Protein AF-K1UFR7-F1 (afdb_monomer_lite)

Secondary structure (DSSP, 8-state):
-HHHHHTTSTT-PPEEEES----TT-SHHHHHHHHTTS-SEEEEESSS---HHHHT-TTEEEE--HHHHHHHHHHHHTT---TTTT-GGGG-

Organism: NCBI:txid408170

pLDDT: mean 86.75, std 13.71, range [49.41, 97.5]

Foldseek 3Di:
DVLVVVVVPPDDADEAEDADDPCVVHCVVVVVCVVVSSHQAYEYEPPDDDDPVQVPDPRYDYDYCVVVVVVVVVCVVVVHDCVVVVDCVVVD

Structure (mmCIF, N/CA/C/O backbone):
data_AF-K1UFR7-F1
#
_entry.id   AF-K1UFR7-F1
#
loop_
_atom_site.group_PDB
_atom_site.id
_atom_site.type_symbol
_atom_site.label_atom_id
_atom_site.label_alt_id
_atom_site.label_comp_id
_atom_site.label_asym_id
_atom_site.label_entity_id
_atom_site.label_seq_id
_atom_site.pdbx_PDB_ins_code
_atom_site.Cartn_x
_atom_site.Cartn_y
_atom_site.Cartn_z
_atom_site.occupancy
_atom_site.B_iso_or_equiv
_atom_site.auth_seq_id
_atom_site.auth_comp_id
_atom_site.auth_asym_id
_atom_site.auth_atom_id
_atom_site.pdbx_PDB_model_num
ATOM 1 N N . MET A 1 1 ? 1.952 11.028 18.730 1.00 56.62 1 MET A N 1
ATOM 2 C CA . MET A 1 1 ? 2.769 12.254 18.854 1.00 56.62 1 MET A CA 1
ATOM 3 C C . MET A 1 1 ? 2.482 13.240 17.724 1.00 56.62 1 MET A C 1
ATOM 5 O O . MET A 1 1 ? 2.162 14.375 18.036 1.00 56.62 1 MET A O 1
ATOM 9 N N . LEU A 1 2 ? 2.501 12.830 16.447 1.00 67.25 2 LEU A N 1
ATOM 10 C CA . LEU A 1 2 ? 2.215 13.730 15.313 1.00 67.25 2 LEU A CA 1
ATOM 11 C C . LEU A 1 2 ? 0.716 14.076 15.172 1.00 67.25 2 LEU A C 1
ATOM 13 O O . LEU A 1 2 ? 0.353 15.245 15.239 1.00 67.25 2 LEU A O 1
ATOM 17 N N . LEU A 1 3 ? -0.168 13.069 15.129 1.00 65.69 3 LEU A N 1
ATOM 18 C CA . LEU A 1 3 ? -1.632 13.268 15.091 1.00 65.69 3 LEU A CA 1
ATOM 19 C C . LEU A 1 3 ? -2.161 14.049 16.306 1.00 65.69 3 LEU A C 1
ATOM 21 O O . LEU A 1 3 ? -2.999 14.935 16.184 1.00 65.69 3 LEU A O 1
ATOM 25 N N . SER A 1 4 ? -1.605 13.786 17.490 1.00 63.66 4 SER A N 1
ATOM 26 C CA . SER A 1 4 ? -1.933 14.515 18.722 1.00 63.66 4 SER A CA 1
ATOM 27 C C . SER A 1 4 ? -1.566 16.005 18.665 1.00 63.66 4 SER A C 1
ATOM 29 O O . SER A 1 4 ? -2.229 16.807 19.317 1.00 63.66 4 SER A O 1
ATOM 31 N N . SER A 1 5 ? -0.544 16.381 17.888 1.00 62.84 5 SER A N 1
ATOM 32 C CA . SER A 1 5 ? -0.165 17.783 17.663 1.00 62.84 5 SER A CA 1
ATOM 33 C C . SER A 1 5 ? -1.073 18.469 16.641 1.00 62.84 5 SER A C 1
ATOM 35 O O . SER A 1 5 ? -1.376 19.649 16.809 1.00 62.84 5 SER A O 1
ATOM 37 N N . LEU A 1 6 ? -1.536 17.719 15.634 1.00 63.12 6 LEU A N 1
ATOM 38 C CA . LEU A 1 6 ? -2.460 18.171 14.587 1.00 63.12 6 LEU A CA 1
ATOM 39 C C . LEU A 1 6 ? -3.902 18.359 15.104 1.00 63.12 6 LEU A C 1
ATOM 41 O O . LEU A 1 6 ? -4.622 19.229 14.629 1.00 63.12 6 LEU A O 1
ATOM 45 N N . ARG A 1 7 ? -4.275 17.656 16.185 1.00 58.84 7 ARG A N 1
ATOM 46 C CA . ARG A 1 7 ? -5.576 17.733 16.887 1.00 58.84 7 ARG A CA 1
ATOM 47 C C . ARG A 1 7 ? -6.010 19.141 17.337 1.00 58.84 7 ARG A C 1
ATOM 49 O O . ARG A 1 7 ? -7.155 19.317 17.749 1.00 58.84 7 ARG A O 1
ATOM 56 N N . ARG A 1 8 ? -5.116 20.140 17.331 1.00 55.50 8 ARG A N 1
ATOM 57 C CA . ARG A 1 8 ? -5.471 21.536 17.651 1.00 55.50 8 ARG A CA 1
ATOM 58 C C . ARG A 1 8 ? -6.347 22.186 16.574 1.00 55.50 8 ARG A C 1
ATOM 60 O O . ARG A 1 8 ? -7.065 23.126 16.900 1.00 55.50 8 ARG A O 1
ATOM 67 N N . GLU A 1 9 ? -6.350 21.657 15.352 1.00 57.12 9 GLU A N 1
ATOM 68 C CA . GLU A 1 9 ? -7.183 22.137 14.247 1.00 57.12 9 GLU A CA 1
ATOM 69 C C . GLU A 1 9 ? -8.320 21.137 13.995 1.00 57.12 9 GLU A C 1
ATOM 71 O O . GLU A 1 9 ? -8.141 20.043 13.474 1.00 57.12 9 GLU A O 1
ATOM 76 N N . LYS A 1 10 ? -9.508 21.480 14.490 1.00 53.84 10 LYS A N 1
ATOM 77 C CA . LYS A 1 10 ? -10.577 20.551 14.889 1.00 53.84 10 LYS A CA 1
ATOM 78 C C . LYS A 1 10 ? -11.381 19.895 13.746 1.00 53.84 10 LYS A C 1
ATOM 80 O O . LYS A 1 10 ? -12.459 19.386 14.032 1.00 53.84 10 LYS A O 1
ATOM 85 N N . LEU A 1 11 ? -10.955 19.974 12.481 1.00 52.19 11 LEU A N 1
ATOM 86 C CA . LEU A 1 11 ? -11.873 19.775 11.342 1.00 52.19 11 LEU A CA 1
ATOM 87 C C . LEU A 1 11 ? -11.344 18.962 10.151 1.00 52.19 11 LEU A C 1
ATOM 89 O O . LEU A 1 11 ? -12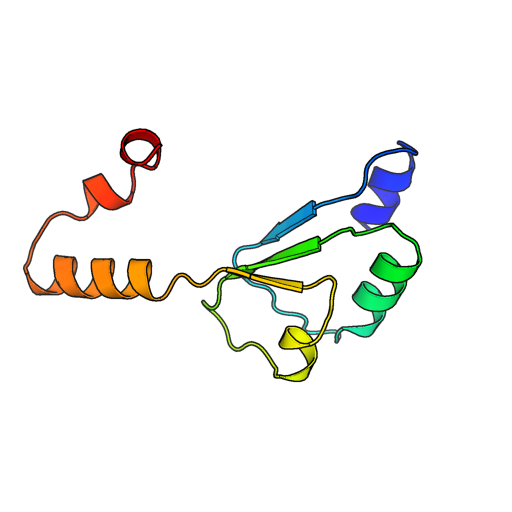.080 18.818 9.178 1.00 52.19 11 LEU A O 1
ATOM 93 N N . THR A 1 12 ? -10.130 18.411 10.196 1.00 61.78 12 THR A N 1
ATOM 94 C CA . THR A 1 12 ? -9.564 17.740 9.014 1.00 61.78 12 THR A CA 1
ATOM 95 C C . THR A 1 12 ? -9.358 16.254 9.268 1.00 61.78 12 THR A C 1
ATOM 97 O O . THR A 1 12 ? -8.533 15.859 10.087 1.00 61.78 12 THR A O 1
ATOM 100 N N . GLU A 1 13 ? -10.100 15.427 8.539 1.00 70.25 13 GLU A N 1
ATOM 101 C CA . GLU A 1 13 ? -9.819 14.002 8.391 1.00 70.25 13 GLU A CA 1
ATOM 102 C C . GLU A 1 13 ? -8.425 13.811 7.770 1.00 70.25 13 GLU A C 1
ATOM 104 O O . GLU A 1 13 ? -8.152 14.285 6.664 1.00 70.25 13 GLU A O 1
ATOM 109 N N . TYR A 1 14 ? -7.510 13.145 8.481 1.00 81.56 14 TYR A N 1
ATOM 110 C CA . TYR A 1 14 ? -6.133 12.988 8.010 1.00 81.56 14 TYR A CA 1
ATOM 111 C C . TYR A 1 14 ? -5.989 11.769 7.095 1.00 81.56 14 TYR A C 1
ATOM 113 O O . TYR A 1 14 ? -6.238 10.628 7.497 1.00 81.56 14 TYR A O 1
ATOM 121 N N . LEU A 1 15 ? -5.523 12.021 5.870 1.00 87.88 15 LEU A N 1
ATOM 122 C CA . LEU A 1 15 ? -5.011 11.010 4.950 1.00 87.88 15 LEU A CA 1
ATOM 123 C C . LEU A 1 15 ? -3.501 10.862 5.160 1.00 87.88 15 LEU A C 1
ATOM 125 O O . LEU A 1 15 ? -2.751 11.830 5.032 1.00 87.88 15 LEU A O 1
ATOM 129 N N . LEU A 1 16 ? -3.048 9.650 5.470 1.00 91.56 16 LEU A N 1
ATOM 130 C CA . LEU A 1 16 ? -1.631 9.339 5.640 1.00 91.56 16 LEU A CA 1
ATOM 131 C C . LEU A 1 16 ? -1.099 8.635 4.391 1.00 91.56 16 LEU A C 1
ATOM 133 O O . LEU A 1 16 ? -1.616 7.593 3.996 1.00 91.56 16 LEU A O 1
ATOM 137 N N . LEU A 1 17 ? -0.042 9.191 3.799 1.00 93.44 17 LEU A N 1
ATOM 138 C CA . LEU A 1 17 ? 0.660 8.630 2.644 1.00 93.44 17 LEU A CA 1
ATOM 139 C C . LEU A 1 17 ? 2.077 8.250 3.072 1.00 93.44 17 LEU A C 1
ATOM 141 O O . LEU A 1 17 ? 2.844 9.108 3.513 1.00 93.44 17 LEU A O 1
ATOM 145 N N . LEU A 1 18 ? 2.424 6.970 2.976 1.00 93.75 18 LEU A N 1
ATOM 146 C CA . LEU A 1 18 ? 3.728 6.456 3.395 1.00 93.75 18 LEU A CA 1
ATOM 147 C C . LEU A 1 18 ? 4.232 5.451 2.366 1.00 93.75 18 LEU A C 1
ATOM 149 O O . LEU A 1 18 ? 3.478 4.595 1.927 1.00 93.75 18 LEU A O 1
ATOM 153 N N . GLN A 1 19 ? 5.520 5.488 2.030 1.00 92.38 19 GLN A N 1
ATOM 154 C CA . GLN A 1 19 ? 6.093 4.462 1.154 1.00 92.38 19 GLN A CA 1
ATOM 155 C C . GLN A 1 19 ? 6.036 3.078 1.823 1.00 92.38 19 GLN A C 1
ATOM 157 O O . GLN A 1 19 ? 5.607 2.111 1.211 1.00 92.38 19 GLN A O 1
ATOM 162 N N . PHE A 1 20 ? 6.418 2.988 3.102 1.00 94.44 20 PHE A N 1
ATOM 163 C CA . PHE A 1 20 ? 6.547 1.719 3.821 1.00 94.44 20 PHE A CA 1
ATOM 164 C C . PHE A 1 20 ? 5.694 1.702 5.097 1.00 94.44 20 PHE A C 1
ATOM 166 O O . PHE A 1 20 ? 6.002 2.388 6.074 1.00 94.44 20 PHE A O 1
ATOM 173 N N . GLY A 1 21 ? 4.638 0.888 5.111 1.00 91.81 21 GLY A N 1
ATOM 174 C CA . GLY A 1 21 ? 3.803 0.638 6.289 1.00 91.81 21 GLY A CA 1
ATOM 175 C C . GLY A 1 21 ? 4.372 -0.449 7.200 1.00 91.81 21 GLY A C 1
ATOM 176 O O . GLY A 1 21 ? 3.932 -1.588 7.141 1.00 91.81 21 GLY A O 1
ATOM 177 N N . LEU A 1 22 ? 5.367 -0.132 8.033 1.00 93.38 22 LEU A N 1
ATOM 178 C CA . LEU A 1 22 ? 6.061 -1.165 8.822 1.00 93.38 22 LEU A CA 1
ATOM 179 C C . LEU A 1 22 ? 5.203 -1.809 9.927 1.00 93.38 22 LEU A C 1
ATOM 181 O O . LEU A 1 22 ? 5.428 -2.968 10.256 1.00 93.38 22 LEU A O 1
ATOM 185 N N . PHE A 1 23 ? 4.271 -1.060 10.531 1.00 92.56 23 PHE A N 1
ATOM 186 C CA . PHE A 1 23 ? 3.337 -1.527 11.576 1.00 92.56 23 PHE A CA 1
ATOM 187 C C . PHE A 1 23 ? 3.960 -2.408 12.684 1.00 92.56 23 PHE A C 1
ATOM 189 O O . PHE A 1 23 ? 3.325 -3.315 13.216 1.00 92.56 23 PHE A O 1
ATOM 196 N N . THR A 1 24 ? 5.206 -2.125 13.076 1.00 91.44 24 THR A N 1
ATOM 197 C CA . THR A 1 24 ? 6.007 -2.982 13.976 1.00 91.44 24 THR A CA 1
ATOM 198 C C . THR A 1 24 ? 5.435 -3.124 15.385 1.00 91.44 24 THR A C 1
ATOM 200 O O . THR A 1 24 ? 5.720 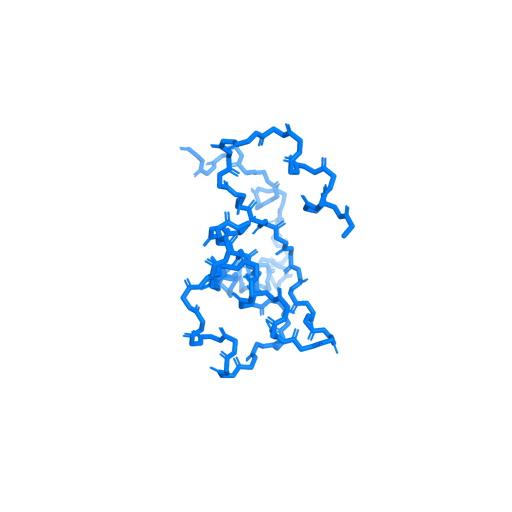-4.104 16.064 1.00 91.44 24 THR A O 1
ATOM 203 N N . ASN A 1 25 ? 4.610 -2.169 15.818 1.00 92.62 25 ASN A N 1
ATOM 204 C CA . ASN A 1 25 ? 3.925 -2.187 17.113 1.00 92.62 25 ASN A CA 1
ATOM 205 C C . ASN A 1 25 ? 2.469 -2.680 17.004 1.00 92.62 25 ASN A C 1
ATOM 207 O O . ASN A 1 25 ? 1.658 -2.383 17.879 1.00 92.62 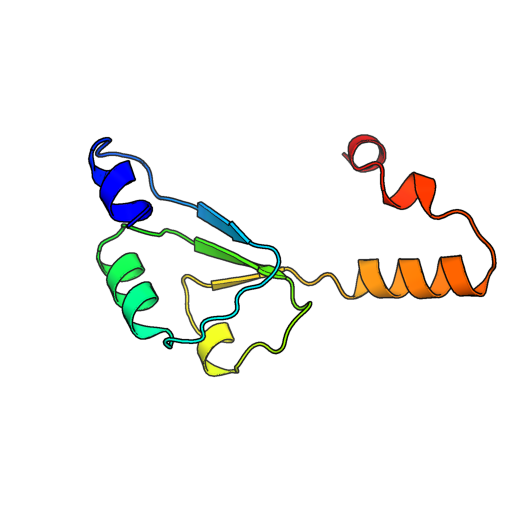25 ASN A O 1
ATOM 211 N N . GLY A 1 26 ? 2.123 -3.382 15.921 1.00 94.06 26 GLY A N 1
ATOM 212 C CA . GLY A 1 26 ? 0.769 -3.860 15.657 1.00 94.06 26 GLY A CA 1
ATOM 213 C C . GLY A 1 26 ? -0.162 -2.800 15.061 1.00 94.06 26 GLY A C 1
ATOM 214 O O . GLY A 1 26 ? 0.245 -1.683 14.732 1.00 94.06 26 GLY A O 1
ATOM 215 N N . LEU A 1 27 ? -1.431 -3.190 14.899 1.00 96.31 27 LEU A N 1
ATOM 216 C CA . LEU A 1 27 ? -2.463 -2.421 14.188 1.00 96.31 27 LEU A CA 1
ATOM 217 C C . LEU A 1 27 ? -3.466 -1.719 15.117 1.00 96.31 27 LEU A C 1
ATOM 219 O O . LEU A 1 27 ? -4.092 -0.751 14.704 1.00 96.31 27 LEU A O 1
ATOM 223 N N . GLU A 1 28 ? -3.563 -2.151 16.375 1.00 96.62 28 GLU A N 1
ATOM 224 C CA . GLU A 1 28 ? -4.596 -1.728 17.337 1.00 96.62 28 GLU A CA 1
ATOM 225 C C . GLU A 1 28 ? -4.670 -0.205 17.512 1.00 96.62 28 GLU A C 1
ATOM 227 O O . GLU A 1 28 ? -5.733 0.399 17.430 1.00 96.62 28 GLU A O 1
ATOM 232 N N . ARG A 1 29 ? -3.517 0.462 17.618 1.00 92.31 29 ARG A N 1
ATOM 233 C CA . ARG A 1 29 ? -3.458 1.927 17.758 1.00 92.31 29 ARG A CA 1
ATOM 234 C C . ARG A 1 29 ? -3.976 2.685 16.533 1.00 92.31 29 ARG A C 1
ATOM 236 O O . ARG A 1 29 ? -4.331 3.856 16.650 1.00 92.31 29 ARG A O 1
ATOM 243 N N . PHE A 1 30 ? -3.939 2.064 15.357 1.00 93.69 30 PHE A N 1
ATOM 244 C CA . PHE A 1 30 ? -4.478 2.642 14.127 1.00 93.69 30 PHE A CA 1
ATOM 245 C C . PHE A 1 30 ? -5.982 2.408 14.030 1.00 93.69 30 PHE A C 1
ATOM 247 O O . PHE A 1 30 ? -6.691 3.291 13.558 1.00 93.69 30 PHE A O 1
ATOM 254 N N . ASP A 1 31 ? -6.461 1.277 14.549 1.00 95.50 31 ASP A N 1
ATOM 255 C CA . ASP A 1 31 ? -7.889 0.989 14.678 1.00 95.50 31 ASP A CA 1
ATOM 256 C C . ASP A 1 31 ? -8.567 2.005 15.597 1.00 95.50 31 ASP A C 1
ATOM 258 O O . ASP A 1 31 ? -9.504 2.676 15.176 1.00 95.50 31 ASP A O 1
ATOM 262 N N . GLU A 1 32 ? -8.016 2.219 16.797 1.00 93.75 32 GLU A N 1
ATOM 263 C CA . GLU A 1 32 ? -8.510 3.232 17.738 1.00 93.75 32 GLU A CA 1
ATOM 264 C C . GLU A 1 32 ? -8.516 4.635 17.115 1.00 93.75 32 GLU A C 1
ATOM 266 O O . GLU A 1 32 ? -9.448 5.416 17.303 1.00 93.75 32 GLU A O 1
ATOM 271 N N . ALA A 1 33 ? -7.464 4.977 16.365 1.00 90.38 33 ALA A N 1
ATOM 272 C CA . ALA A 1 33 ? -7.362 6.272 15.706 1.00 90.38 33 ALA A CA 1
ATOM 273 C C . ALA A 1 33 ? -8.386 6.430 14.570 1.00 90.38 33 ALA A C 1
ATOM 275 O O . ALA A 1 33 ? -8.892 7.533 14.372 1.00 90.38 33 ALA A O 1
ATOM 276 N N . TYR A 1 34 ? -8.704 5.357 13.844 1.00 92.38 34 TYR A N 1
ATOM 277 C CA . TYR A 1 34 ? -9.759 5.351 12.831 1.00 92.38 34 TYR A CA 1
ATOM 278 C C . TYR A 1 34 ? -11.146 5.498 13.468 1.00 92.38 34 TYR A C 1
ATOM 280 O O . TYR A 1 34 ? -11.913 6.368 13.064 1.00 92.38 34 TYR A O 1
ATOM 288 N N . GLU A 1 35 ? -11.437 4.734 14.523 1.00 91.88 35 GLU A N 1
ATOM 289 C CA . GLU A 1 35 ? -12.707 4.800 15.260 1.00 91.88 35 GLU A CA 1
ATOM 290 C C . GLU A 1 35 ? -12.952 6.176 15.896 1.00 91.88 35 GLU A C 1
ATOM 292 O O . GLU A 1 35 ? -14.077 6.671 15.923 1.00 91.88 35 GLU A O 1
ATOM 297 N N . GLN A 1 36 ? -11.891 6.833 16.372 1.00 89.69 36 GLN A N 1
ATOM 298 C CA . GLN A 1 36 ? -11.948 8.193 16.917 1.00 89.69 36 GLN A CA 1
ATOM 299 C C . GLN A 1 36 ? -12.008 9.287 15.834 1.00 89.69 36 GLN A C 1
ATOM 301 O O . GLN A 1 36 ? -12.029 10.472 16.174 1.00 89.69 36 GLN A O 1
ATOM 306 N N . GLY A 1 37 ? -11.989 8.924 14.545 1.00 86.56 37 GLY A N 1
ATOM 307 C CA . GLY A 1 37 ? -11.975 9.869 13.425 1.00 86.56 37 GLY A CA 1
ATOM 308 C C . GLY A 1 37 ? -10.670 10.665 13.288 1.00 86.56 37 GLY A C 1
ATOM 309 O O . GLY A 1 37 ? -10.644 11.713 12.650 1.00 86.56 37 GLY A O 1
ATOM 310 N N . LEU A 1 38 ? -9.573 10.204 13.898 1.00 85.44 38 LEU A N 1
ATOM 311 C CA . LEU A 1 38 ? -8.255 10.850 13.824 1.00 85.44 38 LEU A CA 1
ATOM 312 C C . LEU A 1 38 ? -7.505 10.513 12.532 1.00 85.44 38 LEU A C 1
ATOM 314 O O . LEU A 1 38 ? -6.584 11.233 12.152 1.00 85.44 38 LEU A O 1
ATOM 318 N N . ILE A 1 39 ? -7.851 9.404 11.885 1.00 89.50 39 ILE A N 1
ATOM 319 C CA . ILE A 1 39 ? -7.296 8.973 10.602 1.00 89.50 39 ILE A CA 1
ATOM 320 C C . ILE A 1 39 ? -8.473 8.563 9.730 1.00 89.50 39 ILE A C 1
ATOM 322 O O . ILE A 1 39 ? -9.317 7.801 10.180 1.00 89.50 39 ILE A O 1
ATOM 326 N N . TYR A 1 40 ? -8.508 9.025 8.484 1.00 90.81 40 TYR A N 1
ATOM 327 C CA . TYR A 1 40 ? -9.503 8.567 7.516 1.00 90.81 40 TYR A CA 1
ATOM 328 C C . TYR A 1 40 ? -8.994 7.366 6.723 1.00 90.81 40 TYR A C 1
ATOM 330 O O . TYR A 1 40 ? -9.662 6.334 6.629 1.00 90.81 40 TYR A O 1
ATOM 338 N N . ARG A 1 41 ? -7.784 7.479 6.168 1.00 93.44 41 ARG A N 1
ATOM 339 C CA . ARG A 1 41 ? -7.131 6.412 5.405 1.00 93.44 41 ARG A CA 1
ATOM 340 C C . ARG A 1 41 ? -5.617 6.457 5.569 1.00 93.44 41 ARG A C 1
ATOM 342 O O . ARG A 1 41 ? -5.025 7.524 5.739 1.00 93.44 41 ARG A O 1
ATOM 349 N N . ILE A 1 42 ? -4.995 5.289 5.456 1.00 95.38 42 ILE A N 1
ATOM 350 C CA . ILE A 1 42 ? -3.550 5.107 5.351 1.00 95.38 42 ILE A CA 1
ATOM 351 C C . ILE A 1 42 ? -3.267 4.393 4.039 1.00 95.38 42 ILE A C 1
ATOM 353 O O . ILE A 1 42 ? -3.733 3.275 3.827 1.00 95.38 42 ILE A O 1
ATOM 357 N N . MET A 1 43 ? -2.495 5.033 3.170 1.00 96.75 43 MET A N 1
ATOM 358 C CA . MET A 1 43 ? -2.061 4.465 1.901 1.00 96.75 43 MET A CA 1
ATOM 359 C C . MET A 1 43 ? -0.584 4.116 1.998 1.00 96.75 43 MET A C 1
ATOM 361 O O . MET A 1 43 ? 0.238 4.993 2.289 1.00 96.75 43 MET A O 1
ATOM 365 N N . THR A 1 44 ? -0.247 2.853 1.742 1.00 97.31 44 THR A N 1
ATOM 366 C CA . THR A 1 44 ? 1.156 2.437 1.627 1.00 97.31 44 THR A CA 1
ATOM 367 C C . THR A 1 44 ? 1.387 1.546 0.425 1.00 97.31 44 THR A C 1
ATOM 369 O O . THR A 1 44 ? 0.442 0.924 -0.062 1.00 97.31 44 THR A O 1
ATOM 372 N N . THR A 1 45 ? 2.620 1.504 -0.083 1.00 97.12 45 THR A N 1
ATOM 373 C CA . THR A 1 45 ? 2.921 0.637 -1.222 1.00 97.12 45 THR A CA 1
ATOM 374 C C . THR A 1 45 ? 3.058 -0.819 -0.787 1.00 97.12 45 THR A C 1
ATOM 376 O O . THR A 1 45 ? 3.318 -1.138 0.376 1.00 97.12 45 THR A O 1
ATOM 379 N N . ASN A 1 46 ? 2.944 -1.733 -1.743 1.00 96.56 46 ASN A N 1
ATOM 380 C CA . ASN A 1 46 ? 3.281 -3.147 -1.563 1.00 96.56 46 ASN A CA 1
ATOM 381 C C . ASN A 1 46 ? 4.791 -3.444 -1.663 1.00 96.56 46 ASN A C 1
ATOM 383 O O . ASN A 1 46 ? 5.179 -4.575 -1.942 1.00 96.56 46 ASN A O 1
ATOM 387 N N . SER A 1 47 ? 5.667 -2.459 -1.424 1.00 95.25 47 SER A N 1
ATOM 388 C CA . SER A 1 47 ? 7.129 -2.661 -1.424 1.00 95.25 47 SER A CA 1
ATOM 389 C C . SER A 1 47 ? 7.662 -3.397 -0.190 1.00 95.25 47 SER A C 1
ATOM 391 O O . SER A 1 47 ? 8.865 -3.619 -0.077 1.00 95.25 47 SER A O 1
ATOM 393 N N . ILE A 1 48 ? 6.784 -3.751 0.744 1.00 93.69 48 ILE A N 1
ATOM 394 C CA . ILE A 1 48 ? 7.064 -4.582 1.914 1.00 93.69 48 ILE A CA 1
ATOM 395 C C . ILE A 1 48 ? 5.941 -5.606 2.072 1.00 93.69 48 ILE A C 1
ATOM 397 O O . ILE A 1 48 ? 4.851 -5.436 1.524 1.00 93.69 48 ILE A O 1
ATOM 401 N N . TYR A 1 49 ? 6.198 -6.653 2.854 1.00 93.75 49 TYR A N 1
ATOM 402 C CA . TYR A 1 49 ? 5.163 -7.619 3.201 1.00 93.75 49 TYR A CA 1
ATOM 403 C C . TYR A 1 49 ? 3.987 -6.939 3.916 1.00 93.75 49 TYR A C 1
ATOM 405 O O . TYR A 1 49 ? 4.178 -6.157 4.847 1.00 93.75 49 TYR A O 1
ATOM 413 N N . GLN A 1 50 ? 2.773 -7.281 3.491 1.00 95.06 50 GLN A N 1
ATOM 414 C CA . GLN A 1 50 ? 1.519 -6.816 4.073 1.00 95.06 50 GLN A CA 1
ATO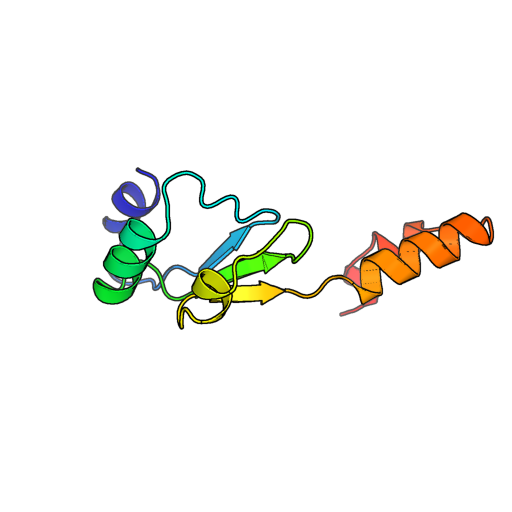M 415 C C . GLN A 1 50 ? 0.774 -8.029 4.615 1.00 95.06 50 GLN A C 1
ATOM 417 O O . GLN A 1 50 ? 0.500 -8.976 3.875 1.00 95.06 50 GLN A O 1
ATOM 422 N N . SER A 1 51 ? 0.460 -8.020 5.909 1.00 95.69 51 SER A N 1
ATOM 423 C CA . SER A 1 51 ? -0.239 -9.152 6.508 1.00 95.69 51 SER A CA 1
ATOM 424 C C . SER A 1 51 ? -1.700 -9.220 6.021 1.00 95.69 51 SER A C 1
ATOM 426 O O . SER A 1 51 ? -2.304 -8.180 5.730 1.00 95.69 51 SER A O 1
ATOM 428 N N . PRO A 1 52 ? -2.315 -10.415 5.946 1.00 96.69 52 PRO A N 1
ATOM 429 C CA . PRO A 1 52 ? -3.727 -10.547 5.587 1.00 96.69 52 PRO A CA 1
ATOM 430 C C . PRO A 1 52 ? -4.670 -9.760 6.507 1.00 96.69 52 PRO A C 1
ATOM 432 O O . PRO A 1 52 ? -5.737 -9.333 6.076 1.00 96.69 52 PRO A O 1
ATOM 435 N N . GLU A 1 53 ? -4.298 -9.571 7.774 1.00 97.00 53 GLU A N 1
ATOM 436 C CA . GLU A 1 53 ? -5.057 -8.792 8.757 1.00 97.00 53 GLU A CA 1
ATOM 437 C C . GLU A 1 53 ? -5.031 -7.298 8.433 1.00 97.00 53 GLU A C 1
ATOM 439 O O . GLU A 1 53 ? -6.063 -6.641 8.548 1.00 97.00 53 GLU A O 1
ATOM 444 N N . LEU A 1 54 ? -3.882 -6.771 7.996 1.00 96.94 54 LEU A N 1
ATOM 445 C CA . LEU A 1 54 ? -3.745 -5.385 7.546 1.00 96.94 54 LEU A CA 1
ATOM 446 C C . LEU A 1 54 ? -4.623 -5.121 6.318 1.00 96.94 54 LEU A C 1
ATOM 448 O O . LEU A 1 54 ? -5.366 -4.145 6.288 1.00 96.94 54 LEU A O 1
ATOM 452 N N . LEU A 1 55 ? -4.584 -6.026 5.336 1.00 97.00 55 LEU A N 1
ATOM 453 C CA . LEU A 1 55 ? -5.337 -5.901 4.081 1.00 97.00 55 LEU A CA 1
ATOM 454 C C . LEU A 1 55 ? -6.862 -5.910 4.265 1.00 97.00 55 LEU A C 1
ATOM 456 O O . LEU A 1 55 ? -7.584 -5.494 3.364 1.00 97.00 55 LEU A O 1
ATOM 460 N N . LYS A 1 5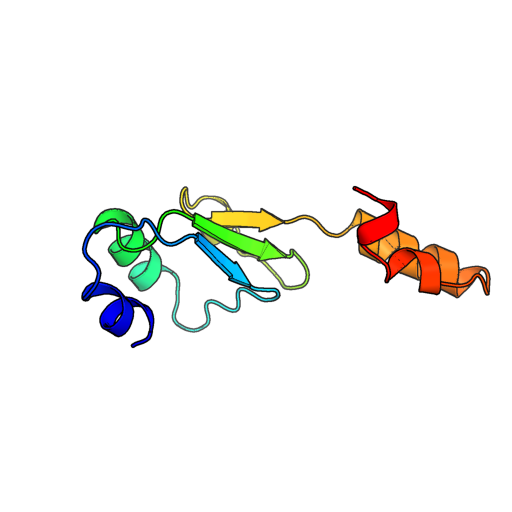6 ? -7.358 -6.381 5.414 1.00 97.25 56 LYS A N 1
ATOM 461 C CA . LYS A 1 56 ? -8.789 -6.394 5.752 1.00 97.25 56 LYS A CA 1
ATOM 462 C C . LYS A 1 56 ? -9.264 -5.115 6.444 1.00 97.25 56 LYS A C 1
ATOM 464 O O . LYS A 1 56 ? -10.466 -4.969 6.649 1.00 97.25 56 LYS A O 1
ATOM 469 N N . ARG A 1 57 ? -8.363 -4.218 6.858 1.00 97.25 57 ARG A N 1
ATOM 470 C CA . ARG A 1 57 ? -8.744 -3.000 7.584 1.00 97.25 57 ARG A CA 1
ATOM 471 C C . ARG A 1 57 ? -9.335 -1.970 6.636 1.00 97.25 57 ARG A C 1
ATOM 473 O O . ARG A 1 57 ? -8.711 -1.604 5.649 1.00 97.25 57 ARG A O 1
ATOM 480 N N . GLU A 1 58 ? -10.500 -1.439 6.988 1.00 96.06 58 GLU A N 1
ATOM 481 C CA . GLU A 1 58 ? -11.199 -0.426 6.184 1.00 96.06 58 GLU A CA 1
ATOM 482 C C . GLU A 1 58 ? -10.396 0.865 6.003 1.00 96.06 58 GLU A C 1
ATOM 484 O O . GLU A 1 58 ? -10.504 1.541 4.979 1.00 96.06 58 GLU A O 1
ATOM 489 N N . TRP A 1 59 ? -9.578 1.210 6.999 1.00 95.50 59 TRP A N 1
ATOM 490 C CA . TRP A 1 59 ? -8.721 2.387 6.959 1.00 95.50 59 TRP A CA 1
ATOM 491 C C . TRP A 1 59 ? -7.484 2.201 6.076 1.00 95.50 59 TRP A C 1
ATOM 493 O O . TRP A 1 59 ? -6.794 3.181 5.795 1.00 95.50 59 TRP A O 1
ATOM 503 N N . TYR A 1 60 ? -7.175 0.980 5.635 1.00 97.50 60 TYR A N 1
ATOM 504 C CA . TYR A 1 60 ? -5.955 0.678 4.899 1.00 97.50 60 TYR A CA 1
ATOM 505 C C . TYR A 1 60 ? -6.193 0.603 3.390 1.00 97.50 60 TYR A C 1
ATOM 507 O O . TYR A 1 60 ? -7.127 -0.037 2.915 1.00 97.50 60 TYR A O 1
ATOM 515 N N . ILE A 1 61 ? -5.302 1.228 2.622 1.00 97.38 61 ILE A N 1
ATOM 516 C CA . ILE A 1 61 ? -5.272 1.137 1.164 1.00 97.38 61 ILE A CA 1
ATOM 517 C C . ILE A 1 61 ? -3.892 0.641 0.741 1.00 97.38 61 ILE A C 1
ATOM 519 O O . ILE A 1 61 ? -2.871 1.281 1.004 1.00 97.38 61 ILE A O 1
ATOM 523 N N . ASN A 1 62 ? -3.875 -0.487 0.033 1.00 96.44 62 ASN A N 1
ATOM 524 C CA . ASN A 1 62 ? -2.683 -0.962 -0.650 1.00 96.44 62 ASN A CA 1
ATOM 525 C C . ASN A 1 62 ? -2.517 -0.232 -1.990 1.00 96.44 62 ASN A C 1
ATOM 527 O O . ASN A 1 62 ? -3.376 -0.330 -2.867 1.00 96.44 62 ASN A O 1
ATOM 531 N N . VAL A 1 63 ? -1.395 0.459 -2.158 1.00 96.62 63 VAL A N 1
ATOM 532 C CA . VAL A 1 63 ? -0.986 1.056 -3.428 1.00 96.62 63 VAL A CA 1
ATOM 533 C C . VAL A 1 63 ? -0.082 0.063 -4.151 1.00 96.62 63 VAL A C 1
ATOM 535 O O . VAL A 1 63 ? 1.096 -0.083 -3.825 1.00 96.62 63 VAL A O 1
ATOM 538 N N . ASP A 1 64 ? -0.639 -0.638 -5.134 1.00 95.19 64 ASP A N 1
ATOM 539 C CA . ASP A 1 64 ? 0.119 -1.601 -5.926 1.00 95.19 64 ASP A CA 1
ATOM 540 C C . ASP A 1 64 ? 1.084 -0.890 -6.885 1.00 95.19 64 ASP A C 1
ATOM 542 O O . ASP A 1 64 ? 0.670 -0.198 -7.817 1.00 95.19 64 ASP A O 1
ATOM 546 N N . ILE A 1 65 ? 2.385 -1.089 -6.672 1.00 94.50 65 ILE A N 1
ATOM 547 C CA . ILE A 1 65 ? 3.442 -0.578 -7.546 1.00 94.50 65 ILE A CA 1
ATOM 548 C C . ILE A 1 65 ? 4.101 -1.677 -8.391 1.00 94.50 65 ILE A C 1
ATOM 550 O O . ILE A 1 65 ? 5.098 -1.406 -9.059 1.00 94.50 65 ILE A O 1
ATOM 554 N N . THR A 1 66 ? 3.543 -2.894 -8.433 1.00 95.69 66 THR A N 1
ATOM 555 C CA . THR A 1 66 ? 4.111 -4.049 -9.160 1.00 95.69 66 THR A CA 1
ATOM 556 C C . THR A 1 66 ? 4.376 -3.716 -10.623 1.00 95.69 66 THR A C 1
ATOM 558 O O . THR A 1 66 ? 5.440 -4.029 -11.152 1.00 95.69 66 THR A O 1
ATOM 561 N N . LYS A 1 67 ? 3.445 -3.008 -11.278 1.00 92.38 67 LYS A N 1
ATOM 562 C CA . LYS A 1 67 ? 3.617 -2.553 -12.665 1.00 92.38 67 LYS A CA 1
ATOM 563 C C . LYS A 1 67 ? 4.811 -1.607 -12.817 1.00 92.38 67 LYS A C 1
ATOM 565 O O . LYS A 1 67 ? 5.547 -1.700 -13.797 1.00 92.38 67 LYS A O 1
ATOM 570 N N . PHE A 1 68 ? 5.006 -0.698 -11.864 1.00 91.31 68 PHE A N 1
ATOM 571 C CA . PHE A 1 68 ? 6.107 0.262 -11.896 1.00 91.31 68 PHE A CA 1
ATOM 572 C C . PHE A 1 68 ? 7.449 -0.447 -11.679 1.00 91.31 68 PHE A C 1
ATOM 574 O O . PHE A 1 68 ? 8.376 -0.248 -12.459 1.00 91.31 68 PHE A O 1
ATOM 581 N N . THR A 1 69 ? 7.514 -1.369 -10.715 1.00 93.56 69 THR A N 1
ATOM 582 C CA . THR A 1 69 ? 8.681 -2.232 -10.484 1.00 93.56 69 THR A CA 1
ATOM 583 C C . THR A 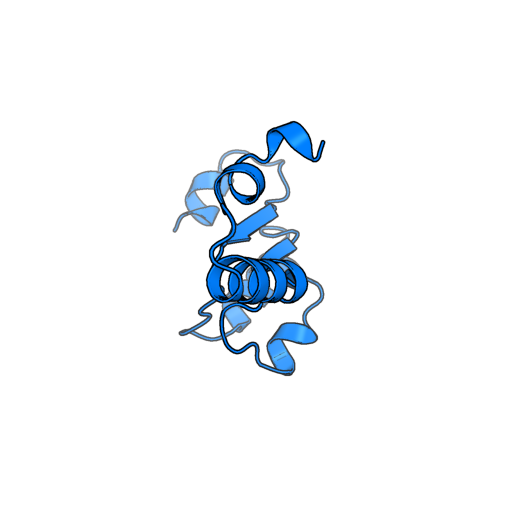1 69 ? 9.009 -3.097 -11.702 1.00 93.56 69 THR A C 1
ATOM 585 O O . THR A 1 69 ? 10.163 -3.138 -12.117 1.00 93.56 69 THR A O 1
ATOM 588 N N . ALA A 1 70 ? 8.013 -3.734 -12.325 1.00 95.44 70 ALA A N 1
ATOM 589 C CA . ALA A 1 70 ? 8.212 -4.522 -13.542 1.00 95.44 70 ALA A CA 1
ATOM 590 C C . ALA A 1 70 ? 8.747 -3.664 -14.699 1.00 95.44 70 ALA A C 1
ATOM 592 O O . ALA A 1 70 ? 9.653 -4.090 -15.407 1.00 95.44 70 ALA A O 1
ATOM 593 N N . THR A 1 71 ? 8.244 -2.434 -14.848 1.00 94.25 71 THR A N 1
ATOM 594 C CA . THR A 1 71 ? 8.733 -1.492 -15.869 1.00 94.25 71 THR A CA 1
ATOM 595 C C . THR A 1 71 ? 10.196 -1.110 -15.629 1.00 94.25 71 THR A C 1
ATOM 597 O O . THR A 1 71 ? 10.969 -1.043 -16.581 1.00 94.25 71 THR A O 1
ATOM 600 N N . PHE A 1 72 ? 10.605 -0.892 -14.373 1.00 93.19 72 PHE A N 1
ATOM 601 C CA . PHE A 1 72 ? 12.017 -0.655 -14.063 1.00 93.19 72 PHE A CA 1
ATOM 602 C C . PHE A 1 72 ? 12.893 -1.851 -14.424 1.00 93.19 72 PHE A C 1
ATOM 604 O O . PHE A 1 72 ? 13.933 -1.662 -15.047 1.00 93.19 72 PHE A O 1
ATOM 611 N N . ILE A 1 73 ? 12.473 -3.065 -14.054 1.00 95.12 73 ILE A N 1
ATOM 612 C CA . ILE A 1 73 ? 13.211 -4.293 -14.376 1.00 95.12 73 ILE A CA 1
ATOM 613 C C . ILE A 1 73 ? 13.365 -4.433 -15.893 1.00 95.12 73 ILE A C 1
ATOM 615 O O . ILE A 1 73 ? 14.472 -4.658 -16.370 1.00 95.12 73 ILE A O 1
ATOM 619 N N . ASP A 1 74 ? 12.281 -4.250 -16.647 1.00 95.56 74 ASP A N 1
ATOM 620 C CA . ASP A 1 74 ? 12.281 -4.350 -18.106 1.00 95.56 74 ASP A CA 1
ATOM 621 C C . ASP A 1 74 ? 13.217 -3.327 -18.766 1.00 95.56 74 ASP A C 1
ATOM 623 O O . ASP A 1 74 ? 14.056 -3.699 -19.585 1.00 95.56 74 ASP A O 1
ATOM 627 N N . ARG A 1 75 ? 13.136 -2.049 -18.375 1.00 93.88 75 ARG A N 1
ATOM 628 C CA . ARG A 1 75 ? 13.987 -0.990 -18.942 1.00 93.88 75 ARG A CA 1
ATOM 629 C C . ARG A 1 75 ? 15.462 -1.216 -18.633 1.00 93.88 75 ARG A C 1
ATOM 631 O O . ARG A 1 75 ? 16.284 -1.122 -19.538 1.00 93.88 75 ARG A O 1
ATOM 638 N N . LEU A 1 76 ? 15.782 -1.558 -17.383 1.00 94.75 76 LEU A N 1
ATOM 639 C CA . LEU A 1 76 ? 17.155 -1.857 -16.977 1.00 94.75 76 LEU A CA 1
ATOM 640 C C . LEU A 1 76 ? 17.707 -3.087 -17.709 1.00 94.75 76 LEU A C 1
ATOM 642 O O . LEU A 1 76 ? 18.869 -3.086 -18.090 1.00 94.75 76 LEU A O 1
ATOM 646 N N . ASN A 1 77 ? 16.880 -4.108 -17.948 1.00 96.88 77 ASN A N 1
ATOM 647 C CA . ASN A 1 77 ? 17.284 -5.307 -18.684 1.00 96.88 77 ASN A CA 1
ATOM 648 C C . ASN A 1 77 ? 17.550 -5.046 -20.180 1.00 96.88 77 ASN A C 1
ATOM 650 O O . ASN A 1 77 ? 18.284 -5.805 -20.805 1.00 96.88 77 ASN A O 1
ATOM 654 N N . HIS A 1 78 ? 16.960 -3.998 -20.757 1.00 96.31 78 HIS A N 1
ATOM 655 C CA . HIS A 1 78 ? 17.136 -3.622 -22.164 1.00 96.31 78 HIS A CA 1
ATOM 656 C C . HIS A 1 78 ? 18.076 -2.420 -22.362 1.00 96.31 78 HIS A C 1
ATOM 658 O O . HIS A 1 78 ? 18.039 -1.800 -23.425 1.00 96.31 78 HIS A O 1
ATOM 664 N N . ASP A 1 79 ? 18.871 -2.052 -21.347 1.00 94.06 79 ASP A N 1
ATOM 665 C CA . ASP A 1 79 ? 19.744 -0.864 -21.352 1.00 94.06 79 ASP A CA 1
ATOM 666 C C . ASP A 1 79 ? 19.012 0.430 -21.769 1.00 94.06 79 ASP A C 1
ATOM 668 O O . ASP A 1 79 ? 19.587 1.373 -22.320 1.00 94.06 79 ASP A O 1
ATOM 672 N N . ALA A 1 80 ? 17.705 0.482 -21.511 1.00 93.50 80 ALA A N 1
ATOM 673 C CA . ALA A 1 80 ? 16.859 1.610 -21.845 1.00 93.50 80 ALA A CA 1
ATOM 674 C C . ALA A 1 80 ? 16.848 2.627 -20.698 1.00 93.50 80 ALA A C 1
ATOM 676 O O . ALA A 1 80 ? 16.915 2.281 -19.516 1.00 93.50 80 ALA A O 1
ATOM 677 N N . SER A 1 81 ? 16.714 3.909 -21.044 1.00 90.94 81 SER A N 1
ATOM 678 C CA . SER A 1 81 ? 16.619 4.973 -20.042 1.00 90.94 81 SER A CA 1
ATOM 679 C C . SER A 1 81 ? 15.390 4.797 -19.140 1.00 90.94 81 SER A C 1
ATOM 681 O O . SER A 1 81 ? 14.330 4.346 -19.586 1.00 90.94 81 SER A O 1
ATOM 683 N N . ILE A 1 82 ? 15.551 5.188 -17.872 1.00 90.62 82 ILE A N 1
ATOM 684 C CA . ILE A 1 82 ? 14.491 5.264 -16.855 1.00 90.62 82 ILE A CA 1
ATOM 685 C C . ILE A 1 82 ? 14.119 6.712 -16.498 1.00 90.62 82 ILE A C 1
ATOM 687 O O . ILE A 1 82 ? 13.276 6.932 -15.631 1.00 90.62 82 ILE A O 1
ATOM 691 N N . SER A 1 83 ? 14.767 7.713 -17.106 1.00 88.50 83 SER A N 1
ATOM 692 C CA . SER A 1 83 ? 14.592 9.127 -16.739 1.00 88.50 83 SER A CA 1
ATOM 693 C C . SER A 1 83 ? 13.160 9.626 -16.955 1.00 88.50 83 SER A C 1
ATOM 695 O O . SER A 1 83 ? 12.660 10.400 -16.143 1.00 88.50 83 SER A O 1
ATOM 697 N N . ASP A 1 84 ? 12.490 9.135 -17.998 1.00 84.94 84 ASP A N 1
ATOM 698 C CA . ASP A 1 84 ? 11.074 9.385 -18.300 1.00 84.94 84 ASP A CA 1
ATOM 699 C C . ASP A 1 84 ? 10.147 8.822 -17.209 1.00 84.94 84 ASP A C 1
ATOM 701 O O . ASP A 1 84 ? 9.147 9.434 -16.841 1.00 84.94 84 ASP A O 1
ATOM 705 N N . LEU A 1 85 ? 10.498 7.679 -16.612 1.00 83.31 85 LEU A N 1
ATOM 706 C CA . LEU A 1 85 ? 9.713 7.081 -15.527 1.00 83.31 85 LEU A CA 1
ATOM 707 C C . LEU A 1 85 ? 9.774 7.884 -14.225 1.00 83.31 85 LEU A C 1
ATOM 709 O O . LEU A 1 85 ? 8.839 7.796 -13.427 1.00 83.31 85 LEU A O 1
ATOM 713 N N . LEU A 1 86 ? 10.855 8.638 -14.013 1.00 83.31 86 LEU A N 1
ATOM 714 C CA . LEU A 1 86 ? 11.080 9.455 -12.819 1.00 83.31 86 LEU A CA 1
ATOM 715 C C . LEU A 1 86 ? 10.388 10.822 -12.889 1.00 83.31 86 LEU A C 1
ATOM 717 O O . LEU A 1 86 ? 10.312 11.501 -11.867 1.00 83.31 86 LEU A O 1
ATOM 721 N N . ASN A 1 87 ? 9.878 11.221 -14.060 1.00 81.19 87 ASN A N 1
ATOM 722 C CA . ASN A 1 87 ? 9.166 12.479 -14.244 1.00 81.19 87 ASN A CA 1
ATOM 723 C C . ASN A 1 87 ? 7.638 12.269 -14.164 1.00 81.19 87 ASN A C 1
ATOM 725 O O . ASN A 1 87 ? 7.026 11.804 -15.127 1.00 81.19 87 ASN A O 1
ATOM 729 N N . PRO A 1 88 ? 6.978 12.611 -13.041 1.00 67.19 88 PRO A N 1
ATOM 730 C CA . PRO A 1 88 ? 5.539 12.404 -12.887 1.00 67.19 88 PRO A CA 1
ATOM 731 C C . PRO A 1 88 ? 4.682 13.365 -13.727 1.00 67.19 88 PRO A C 1
ATOM 733 O O . PRO A 1 88 ? 3.513 13.069 -13.954 1.00 67.19 88 PRO A O 1
ATOM 736 N N . ILE A 1 89 ? 5.237 14.491 -14.197 1.00 62.59 89 ILE A N 1
ATOM 737 C CA . ILE A 1 89 ? 4.486 15.529 -14.927 1.00 62.59 89 ILE A CA 1
ATOM 738 C C . ILE A 1 89 ? 4.031 15.034 -16.306 1.00 62.59 89 ILE A C 1
ATOM 740 O O . ILE A 1 89 ? 2.969 15.420 -16.770 1.00 62.59 89 ILE A O 1
ATOM 744 N N . GLU A 1 90 ? 4.786 14.139 -16.944 1.00 58.53 90 GLU A N 1
ATOM 745 C CA . GLU A 1 90 ? 4.447 13.611 -18.276 1.00 58.53 90 GLU A CA 1
ATOM 746 C C . GLU A 1 90 ? 3.297 12.586 -18.262 1.00 58.53 90 GLU A C 1
ATOM 748 O O . GLU A 1 90 ? 2.834 12.167 -19.321 1.00 58.53 90 GLU A O 1
ATOM 753 N N . LYS A 1 91 ? 2.837 12.161 -17.075 1.00 58.56 91 LYS A N 1
ATOM 754 C CA . LYS A 1 91 ? 1.779 11.149 -16.894 1.00 58.56 91 LYS A CA 1
ATOM 755 C C . LYS A 1 91 ? 0.446 11.713 -16.372 1.00 58.56 91 LYS A C 1
ATOM 757 O O . LYS A 1 91 ? -0.473 10.918 -16.168 1.00 58.56 91 LYS A O 1
ATOM 762 N N . LEU A 1 92 ? 0.361 13.023 -16.124 1.00 49.41 92 LEU A N 1
ATOM 763 C CA . LEU A 1 92 ? -0.844 13.751 -15.688 1.00 49.41 92 LEU A CA 1
ATOM 764 C C . LEU A 1 92 ? -1.577 14.359 -16.887 1.00 49.41 92 LEU A C 1
ATOM 766 O O . LEU A 1 92 ? -2.827 14.342 -16.853 1.00 49.41 92 LEU A O 1
#

Radius of gyration: 17.08 Å; chains: 1; bounding box: 32×33×41 Å

Sequence (92 aa):
MLLSSLRREKLTEYLLLLQFGLFTNGLERFDEAYEQGLIYRIMTTNSIYQSPELLKREWYINVDITKFTATFIDRLNHDASISDLLNPIEKL